Protein AF-A0A0K8TL60-F1 (afdb_monomer_lite)

Organism: Tabanus bromius (NCBI:txid304241)

Foldseek 3Di:
DQDQDDPDPPDDPLSVLLNVVVVVVVVVVVVLVLLLCLVVVCVLVDPPDPPVCVVVVVVVSNVVSVVCVVVVNDRDVVSSVVSVVVCVVCVDDDPDDDPPPDDDDPPSVVVSVVVSVVSVVVVVVVVPDDDDDDDDDDDDDDDDDD

Secondary structure (DSSP, 8-state):
-PPPPP--TT--HHHHHHHHHHHHHHHHHHHHHHHHHHHTHHHHH---S-GGGHHHHHHHHHHHHHHHHHTT-PPPHHHHHHHHHHHHHT-PPPPPP-------SPPHHHHHHHHHHHHHHHHHHS-SS-----------------

Sequence (146 aa):
LMKPYSYNITATPTEKKFNYALSKCRRVVENAFGHLKARFRRIGKGIDNRIENAPLIIKACCSLHNFLNNKNDKINSQWINQLRVDEDIHRRRQPEHIDVLFDAEPTAEEIRQAIAHYIGMSDNLDGAGEGDFSVYEGDDNGEEST

Radius of gyration: 21.0 Å; chains: 1; bounding box: 45×46×55 Å

Structure (mmCIF, N/CA/C/O backbone):
data_AF-A0A0K8TL60-F1
#
_entry.id   AF-A0A0K8TL60-F1
#
loop_
_atom_site.group_PDB
_atom_site.id
_atom_site.type_symbol
_atom_site.label_atom_id
_atom_site.label_alt_id
_atom_site.label_comp_id
_atom_site.label_asym_id
_atom_site.label_entity_id
_atom_site.label_seq_id
_atom_site.pdbx_PDB_ins_code
_atom_site.Cartn_x
_atom_site.Cartn_y
_atom_site.Cartn_z
_atom_site.occupancy
_atom_site.B_iso_or_equiv
_atom_site.auth_seq_id
_atom_site.auth_comp_id
_atom_site.auth_asym_id
_atom_site.auth_atom_id
_atom_site.pdbx_PDB_model_num
ATOM 1 N N . LEU A 1 1 ? -10.619 6.309 -2.168 1.00 69.94 1 LEU A N 1
ATOM 2 C CA . LEU A 1 1 ? -10.184 5.421 -1.058 1.00 69.94 1 LEU A CA 1
ATOM 3 C C . LEU A 1 1 ? -11.212 5.535 0.069 1.00 69.94 1 LEU A C 1
ATOM 5 O O . LEU A 1 1 ? -11.646 6.654 0.315 1.00 69.94 1 LEU A O 1
ATOM 9 N N . MET A 1 2 ? -11.602 4.440 0.736 1.00 85.81 2 MET A N 1
ATOM 10 C CA . MET A 1 2 ? -12.545 4.490 1.870 1.00 85.81 2 MET A CA 1
ATOM 11 C C . MET A 1 2 ? -12.028 5.449 2.952 1.00 85.81 2 MET A C 1
ATOM 13 O O . MET A 1 2 ? -10.875 5.308 3.375 1.00 85.81 2 MET A O 1
ATOM 17 N N . LYS A 1 3 ? -12.841 6.424 3.374 1.00 85.44 3 LYS A N 1
ATOM 18 C CA . LYS A 1 3 ? -12.459 7.405 4.403 1.00 85.44 3 LYS A CA 1
ATOM 19 C C . LYS A 1 3 ? -12.655 6.798 5.801 1.00 85.44 3 LYS A C 1
ATOM 21 O O . LYS A 1 3 ? -13.654 6.117 6.005 1.00 85.44 3 LYS A O 1
ATOM 26 N N . PRO A 1 4 ? -11.716 6.981 6.746 1.00 88.12 4 PRO A N 1
ATOM 27 C CA . PRO A 1 4 ? -11.955 6.613 8.139 1.00 88.12 4 PRO A CA 1
ATOM 28 C C . PRO A 1 4 ? -13.014 7.540 8.756 1.00 88.12 4 PRO A C 1
ATOM 30 O O . PRO A 1 4 ? -13.229 8.649 8.266 1.00 88.12 4 PRO A O 1
ATOM 33 N N . TYR A 1 5 ? -13.632 7.109 9.854 1.00 88.56 5 TYR A N 1
ATOM 34 C CA . TYR A 1 5 ? -14.370 8.019 10.732 1.00 88.56 5 TYR A CA 1
ATOM 35 C C . TYR A 1 5 ? -13.409 9.015 11.391 1.00 88.56 5 TYR A C 1
ATOM 37 O O . TYR A 1 5 ? -12.229 8.702 11.582 1.00 88.56 5 TYR A O 1
ATOM 45 N N . SER A 1 6 ? -13.905 10.203 11.749 1.00 86.62 6 SER A N 1
ATOM 46 C CA . SER A 1 6 ? -13.094 11.226 12.422 1.00 86.62 6 SER A CA 1
ATOM 47 C C . SER A 1 6 ? -12.517 10.693 13.735 1.00 86.62 6 SER A C 1
ATOM 49 O O . SER A 1 6 ? -13.219 10.051 14.518 1.00 86.62 6 SER A O 1
ATOM 51 N N . TYR A 1 7 ? -11.235 10.963 13.984 1.00 80.31 7 TYR A N 1
ATOM 52 C CA . TYR A 1 7 ? -10.573 10.590 15.232 1.00 80.31 7 TYR A CA 1
ATOM 53 C C . TYR A 1 7 ? -10.975 11.560 16.342 1.00 80.31 7 TYR A C 1
ATOM 55 O O . TYR A 1 7 ? -10.312 12.564 16.577 1.00 80.31 7 TYR A O 1
ATOM 63 N N . ASN A 1 8 ? -12.081 11.247 17.015 1.00 83.06 8 ASN A N 1
ATOM 64 C CA . ASN A 1 8 ? -12.631 12.062 18.091 1.00 83.06 8 ASN A CA 1
ATOM 65 C C . ASN A 1 8 ? -12.794 11.210 19.357 1.00 83.06 8 ASN A C 1
ATOM 67 O O . ASN A 1 8 ? -13.058 10.008 19.283 1.00 83.06 8 ASN A O 1
ATOM 71 N N . ILE A 1 9 ? -12.704 11.840 20.532 1.00 75.25 9 ILE A N 1
ATOM 72 C CA . ILE A 1 9 ? -12.911 11.169 21.831 1.00 75.25 9 ILE A CA 1
ATOM 73 C C . ILE A 1 9 ? -14.316 10.545 21.909 1.00 75.25 9 ILE A C 1
ATOM 75 O O . ILE A 1 9 ? -14.489 9.462 22.467 1.00 75.25 9 ILE A O 1
ATOM 79 N N . THR A 1 10 ? -15.294 11.190 21.271 1.00 81.44 10 THR A N 1
ATOM 80 C CA . THR A 1 10 ? -16.701 10.776 21.199 1.00 81.44 10 THR A CA 1
ATOM 81 C C . THR A 1 10 ? -16.994 9.690 20.159 1.00 81.44 10 THR A C 1
ATOM 83 O O . THR A 1 10 ? -18.154 9.317 20.005 1.00 81.44 10 THR A O 1
ATOM 86 N N . ALA A 1 11 ? -15.984 9.170 19.449 1.00 84.5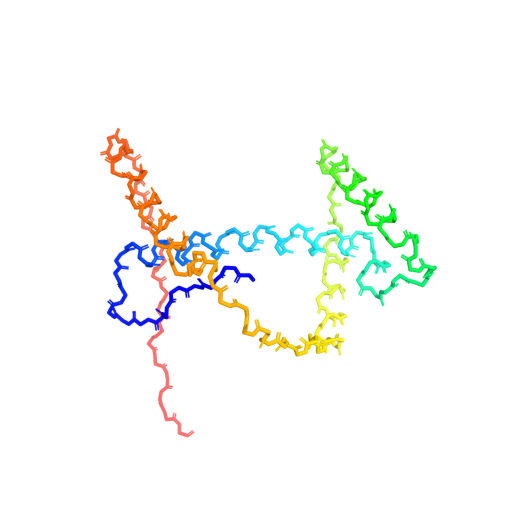0 11 ALA A N 1
ATOM 87 C CA . ALA A 1 11 ? -16.189 8.103 18.472 1.00 84.50 11 ALA A CA 1
ATOM 88 C C . ALA A 1 11 ? -16.740 6.838 19.148 1.00 84.50 11 ALA A C 1
ATOM 90 O O . ALA A 1 11 ? -16.229 6.378 20.179 1.00 84.50 11 ALA A O 1
ATOM 91 N N . THR A 1 12 ? -17.765 6.257 18.536 1.00 88.31 12 THR A N 1
ATOM 92 C CA . THR A 1 12 ? -18.409 5.038 19.019 1.00 88.31 12 THR A CA 1
ATOM 93 C C . THR A 1 12 ? -17.442 3.845 18.961 1.00 88.31 12 THR A C 1
ATOM 95 O O . THR A 1 12 ? -16.501 3.834 18.156 1.00 88.31 12 THR A O 1
ATOM 98 N N . PRO A 1 13 ? -17.653 2.794 19.778 1.00 88.44 13 PRO A N 1
ATOM 99 C CA . PRO A 1 13 ? -16.842 1.578 19.705 1.00 88.44 13 PRO A CA 1
ATOM 100 C C . PRO A 1 13 ? -16.802 0.973 18.295 1.00 88.44 13 PRO A C 1
ATOM 102 O O . PRO A 1 13 ? -15.743 0.551 17.834 1.00 88.44 13 PRO A O 1
ATOM 105 N N . THR A 1 14 ? -17.929 0.994 17.581 1.00 88.44 14 THR A N 1
ATOM 106 C CA . THR A 1 14 ? -18.051 0.492 16.206 1.00 88.44 14 THR A CA 1
ATOM 107 C C . THR A 1 14 ? -17.192 1.291 15.223 1.00 88.44 14 THR A C 1
ATOM 109 O O . THR A 1 14 ? -16.474 0.703 14.416 1.00 88.44 14 THR A O 1
ATOM 112 N N . GLU A 1 15 ? -17.179 2.622 15.322 1.00 89.88 15 GLU A N 1
ATOM 113 C CA . GLU A 1 15 ? -16.324 3.479 14.486 1.00 89.88 15 GLU A CA 1
ATOM 114 C C . GLU A 1 15 ? -14.834 3.265 14.778 1.00 89.88 15 GLU A C 1
ATOM 116 O O . GLU A 1 15 ? -14.025 3.177 13.851 1.00 89.88 15 GLU A O 1
ATOM 121 N N . LYS A 1 16 ? -14.461 3.121 16.059 1.00 89.69 16 LYS A N 1
ATOM 122 C CA . LYS A 1 16 ? -13.078 2.811 16.465 1.00 89.69 16 LYS A CA 1
ATOM 123 C C . LYS A 1 16 ? -12.623 1.464 15.900 1.00 89.69 16 LYS A C 1
ATOM 125 O O . LYS A 1 16 ? -11.538 1.382 15.320 1.00 89.69 16 LYS A O 1
ATOM 130 N N . LYS A 1 17 ? -13.464 0.428 16.001 1.00 90.38 17 LYS A N 1
ATOM 131 C CA . LYS A 1 17 ? -13.211 -0.898 15.413 1.00 90.38 17 LYS A CA 1
ATOM 132 C C . LYS A 1 17 ? -13.056 -0.824 13.897 1.00 90.38 17 LYS A C 1
ATOM 134 O O . LYS A 1 17 ? -12.088 -1.361 13.358 1.00 90.38 17 LYS A O 1
ATOM 139 N N . PHE A 1 18 ? -13.954 -0.115 13.214 1.00 92.19 18 PHE A N 1
ATOM 140 C CA . PHE A 1 18 ? -13.857 0.098 11.773 1.00 92.19 18 PHE A CA 1
ATOM 141 C C . PHE A 1 18 ? -12.536 0.777 11.391 1.00 92.19 18 PHE A C 1
ATOM 143 O O . PHE A 1 18 ? -11.826 0.288 10.513 1.00 92.19 18 PHE A O 1
ATOM 150 N N . ASN A 1 19 ? -12.161 1.867 12.069 1.00 92.06 19 ASN A N 1
ATOM 151 C CA . ASN A 1 19 ? -10.909 2.577 11.802 1.00 92.06 19 ASN A CA 1
ATOM 152 C C . ASN A 1 19 ? -9.685 1.678 12.023 1.00 92.06 19 ASN A C 1
ATOM 154 O O . ASN A 1 19 ? -8.749 1.694 11.216 1.00 92.06 19 ASN A O 1
ATOM 158 N N . TYR A 1 20 ? -9.698 0.856 13.076 1.00 91.81 20 TYR A N 1
ATOM 159 C CA . TYR A 1 20 ? -8.645 -0.124 13.332 1.00 91.81 20 TYR A CA 1
ATOM 160 C C . TYR A 1 20 ? -8.557 -1.179 12.221 1.00 91.81 20 TYR A C 1
ATOM 162 O O . TYR A 1 20 ? -7.470 -1.412 11.682 1.00 91.81 20 TYR A O 1
ATOM 170 N N . ALA A 1 21 ? -9.686 -1.775 11.830 1.00 90.81 21 ALA A N 1
ATOM 171 C CA . ALA A 1 21 ? -9.755 -2.755 10.749 1.00 90.81 21 ALA A CA 1
ATOM 172 C C . ALA A 1 21 ? -9.275 -2.154 9.420 1.00 90.81 21 ALA A C 1
ATOM 174 O O . ALA A 1 21 ? -8.407 -2.724 8.760 1.00 90.81 21 ALA A O 1
ATOM 175 N N . LEU A 1 22 ? -9.744 -0.952 9.078 1.00 91.62 22 LEU A N 1
ATOM 176 C CA . LEU A 1 22 ? -9.319 -0.216 7.891 1.00 91.62 22 LEU A CA 1
ATOM 177 C C . LEU A 1 22 ? -7.803 0.024 7.894 1.00 91.62 22 LEU A C 1
ATOM 179 O O . LEU A 1 22 ? -7.136 -0.199 6.884 1.00 91.62 22 LEU A O 1
ATOM 183 N N . SER A 1 23 ? -7.241 0.425 9.035 1.00 91.44 23 SER A N 1
ATOM 184 C CA . SER A 1 23 ? -5.799 0.647 9.196 1.00 91.44 23 SER A CA 1
ATOM 185 C C . SER A 1 23 ? -5.005 -0.658 9.095 1.00 91.44 23 SER A C 1
ATOM 187 O O . SER A 1 23 ? -3.934 -0.697 8.493 1.00 91.44 23 SER A O 1
ATOM 189 N N . LYS A 1 24 ? -5.524 -1.762 9.642 1.00 91.19 24 LYS A N 1
ATOM 190 C CA . LYS A 1 24 ? -4.939 -3.103 9.502 1.00 91.19 24 LYS A CA 1
ATOM 191 C C . LYS A 1 24 ? -4.921 -3.549 8.037 1.00 91.19 24 LYS A C 1
ATOM 193 O O . LYS A 1 24 ? -3.871 -3.966 7.556 1.00 91.19 24 LYS A O 1
ATOM 198 N N . CYS A 1 25 ? -6.028 -3.393 7.312 1.00 90.94 25 CYS A N 1
ATOM 199 C CA . CYS A 1 25 ? -6.103 -3.702 5.884 1.00 90.94 25 CYS A CA 1
ATOM 200 C C . CYS A 1 25 ? -5.131 -2.846 5.062 1.00 90.94 25 CYS A C 1
ATOM 202 O O . CYS A 1 25 ? -4.395 -3.386 4.238 1.00 90.94 25 CYS A O 1
ATOM 204 N N . ARG A 1 26 ? -5.074 -1.531 5.317 1.00 91.88 26 ARG A N 1
ATOM 205 C CA . ARG A 1 26 ? -4.125 -0.630 4.643 1.00 91.88 26 ARG A CA 1
ATOM 206 C C . ARG A 1 26 ? -2.680 -1.060 4.860 1.00 91.88 26 ARG A C 1
ATOM 208 O O . ARG A 1 26 ? -1.972 -1.212 3.875 1.00 91.88 26 ARG A O 1
ATOM 215 N N . ARG A 1 27 ? -2.280 -1.374 6.099 1.00 91.50 27 ARG A N 1
ATOM 216 C CA . ARG A 1 27 ? -0.926 -1.871 6.405 1.00 91.50 27 ARG A CA 1
ATOM 217 C C . ARG A 1 27 ? -0.558 -3.116 5.597 1.00 91.50 27 ARG A C 1
ATOM 219 O O . ARG A 1 27 ? 0.554 -3.207 5.090 1.00 91.50 27 ARG A O 1
ATOM 226 N N . VAL A 1 28 ? -1.479 -4.071 5.446 1.00 90.69 28 VAL A N 1
ATOM 227 C CA . VAL A 1 28 ? -1.238 -5.281 4.636 1.00 90.69 28 VAL A CA 1
ATOM 228 C C . VAL A 1 28 ? -0.991 -4.919 3.171 1.00 90.69 28 VAL A C 1
ATOM 230 O O . VAL A 1 28 ? -0.033 -5.402 2.567 1.00 90.69 28 VAL A O 1
ATOM 233 N N . VAL A 1 29 ? -1.826 -4.042 2.611 1.00 89.31 29 VAL A N 1
ATOM 234 C CA . VAL A 1 29 ? -1.714 -3.589 1.219 1.00 89.31 29 VAL A CA 1
ATOM 235 C C . VAL A 1 29 ? -0.426 -2.786 0.996 1.00 89.31 29 VAL A C 1
ATOM 237 O O . VAL A 1 29 ? 0.308 -3.046 0.043 1.00 89.31 29 VAL A O 1
ATOM 240 N N . GLU A 1 30 ? -0.113 -1.852 1.891 1.00 88.62 30 GLU A N 1
ATOM 241 C CA . GLU A 1 30 ? 1.108 -1.043 1.866 1.00 88.62 30 GLU A CA 1
ATOM 242 C C . GLU A 1 30 ? 2.361 -1.917 1.941 1.00 88.62 30 GLU A C 1
ATOM 244 O O . GLU A 1 30 ? 3.269 -1.748 1.128 1.00 88.62 30 GLU A O 1
ATOM 249 N N . ASN A 1 31 ? 2.383 -2.907 2.839 1.00 89.00 31 ASN A N 1
ATOM 250 C CA . ASN A 1 31 ? 3.488 -3.856 2.946 1.00 89.00 31 ASN A CA 1
ATOM 251 C C . ASN A 1 31 ? 3.654 -4.680 1.665 1.00 89.00 31 ASN A C 1
ATOM 253 O O . ASN A 1 31 ? 4.774 -4.820 1.175 1.00 89.00 31 ASN A O 1
ATOM 257 N N . ALA A 1 32 ? 2.561 -5.184 1.082 1.00 89.00 32 ALA A N 1
ATOM 258 C CA . ALA A 1 32 ? 2.613 -5.941 -0.169 1.00 89.00 32 ALA A CA 1
ATOM 259 C C . ALA A 1 32 ? 3.203 -5.105 -1.318 1.00 89.00 32 ALA A C 1
ATOM 261 O O . ALA A 1 32 ? 4.103 -5.560 -2.030 1.00 89.00 32 ALA A O 1
ATOM 262 N N . PHE A 1 33 ? 2.767 -3.851 -1.471 1.00 87.94 33 PHE A N 1
ATOM 263 C CA . PHE A 1 33 ? 3.320 -2.956 -2.488 1.00 87.94 33 PHE A CA 1
ATOM 264 C C . PHE A 1 33 ? 4.750 -2.500 -2.179 1.00 87.94 33 PHE A C 1
ATOM 266 O O . PHE A 1 33 ? 5.553 -2.372 -3.104 1.00 87.94 33 PHE A O 1
ATOM 273 N N . GLY A 1 34 ? 5.101 -2.278 -0.911 1.00 88.81 34 GLY A N 1
ATOM 274 C CA . GLY A 1 34 ? 6.469 -1.971 -0.487 1.00 88.81 34 GLY A CA 1
ATOM 275 C C . GLY A 1 34 ? 7.430 -3.103 -0.844 1.00 88.81 34 GLY A C 1
ATOM 276 O O . GLY A 1 34 ? 8.460 -2.886 -1.478 1.00 88.81 34 GLY A O 1
ATOM 277 N N . HIS A 1 35 ? 7.033 -4.336 -0.545 1.00 90.94 35 HIS A N 1
ATOM 278 C CA . HIS A 1 35 ? 7.745 -5.549 -0.927 1.00 90.94 35 HIS A CA 1
ATOM 279 C C . HIS A 1 35 ? 7.889 -5.692 -2.450 1.00 90.94 35 HIS A C 1
ATOM 281 O O . HIS A 1 35 ? 8.988 -5.939 -2.953 1.00 90.94 35 HIS A O 1
ATOM 287 N N . LEU A 1 36 ? 6.806 -5.487 -3.204 1.00 90.62 36 LEU A N 1
ATOM 288 C CA . LEU A 1 36 ? 6.835 -5.527 -4.666 1.00 90.62 36 LEU A CA 1
ATOM 289 C C . LEU A 1 36 ? 7.816 -4.494 -5.247 1.00 90.62 36 LEU A C 1
ATOM 291 O O . LEU A 1 36 ? 8.642 -4.848 -6.088 1.00 90.62 36 LEU A O 1
ATOM 295 N N . LYS A 1 37 ? 7.762 -3.239 -4.779 1.00 88.75 37 LYS A N 1
ATOM 296 C CA . LYS A 1 37 ? 8.655 -2.149 -5.211 1.00 88.75 37 LYS A CA 1
ATOM 297 C C . LYS A 1 37 ? 10.115 -2.417 -4.847 1.00 88.75 37 LYS A C 1
ATOM 299 O O . LYS A 1 37 ? 10.991 -2.165 -5.669 1.00 88.75 37 LYS A O 1
ATOM 304 N N . ALA A 1 38 ? 10.380 -2.949 -3.654 1.00 90.06 38 ALA A N 1
ATOM 305 C CA . ALA A 1 38 ? 11.733 -3.285 -3.214 1.00 90.06 38 ALA A CA 1
ATOM 306 C C . ALA A 1 38 ? 12.340 -4.402 -4.077 1.00 90.06 38 ALA A C 1
ATOM 308 O O . ALA A 1 38 ? 13.484 -4.294 -4.518 1.00 90.06 38 ALA A O 1
ATOM 309 N N . ARG A 1 39 ? 11.554 -5.447 -4.372 1.00 90.38 39 ARG A N 1
ATOM 310 C CA . ARG A 1 39 ? 11.973 -6.579 -5.215 1.00 90.38 39 ARG A CA 1
ATOM 311 C C . ARG A 1 39 ? 12.141 -6.165 -6.681 1.00 90.38 39 ARG A C 1
ATOM 313 O O . ARG A 1 39 ? 13.139 -6.506 -7.307 1.00 90.38 39 ARG A O 1
ATOM 320 N N . PHE A 1 40 ? 11.206 -5.388 -7.226 1.00 89.94 40 PHE A N 1
ATOM 321 C CA . PHE A 1 40 ? 11.232 -4.905 -8.609 1.00 89.94 40 PHE A CA 1
ATOM 322 C C . PHE A 1 40 ? 11.444 -3.392 -8.649 1.00 89.94 40 PHE A C 1
ATOM 324 O O . PHE A 1 40 ? 10.552 -2.634 -9.029 1.00 89.94 40 PHE A O 1
ATOM 331 N N . ARG A 1 41 ? 12.658 -2.952 -8.293 1.00 79.88 41 ARG A N 1
ATOM 332 C CA . ARG A 1 41 ? 13.053 -1.534 -8.127 1.00 79.88 41 ARG A CA 1
ATOM 333 C C . ARG A 1 41 ? 12.603 -0.600 -9.260 1.00 79.88 41 ARG A C 1
ATOM 335 O O . ARG A 1 41 ? 12.338 0.577 -9.021 1.00 79.88 41 ARG A O 1
ATOM 342 N N . ARG A 1 42 ? 12.485 -1.116 -10.488 1.00 78.25 42 ARG A N 1
ATOM 343 C CA . ARG A 1 42 ? 12.012 -0.367 -11.664 1.00 78.25 42 ARG A CA 1
ATOM 344 C C . ARG A 1 42 ? 10.560 0.120 -11.527 1.00 78.25 42 ARG A C 1
ATOM 346 O O . ARG A 1 42 ? 10.246 1.188 -12.030 1.00 78.25 42 ARG A O 1
ATOM 353 N N . ILE A 1 43 ? 9.702 -0.586 -10.789 1.00 80.25 43 ILE A N 1
ATOM 354 C CA . ILE A 1 43 ? 8.329 -0.133 -10.507 1.00 80.25 43 ILE A CA 1
ATOM 355 C C . ILE A 1 43 ? 8.342 1.130 -9.634 1.00 80.25 43 ILE A C 1
ATOM 357 O O . ILE A 1 43 ? 7.610 2.073 -9.914 1.00 80.25 43 ILE A O 1
ATOM 361 N N . GLY A 1 44 ? 9.194 1.172 -8.601 1.00 72.25 44 GLY A N 1
ATOM 362 C CA . GLY A 1 44 ? 9.269 2.304 -7.669 1.00 72.25 44 GLY A CA 1
ATOM 363 C C . GLY A 1 44 ? 9.920 3.556 -8.266 1.00 72.25 44 GLY A C 1
ATOM 364 O O . GLY A 1 44 ? 9.472 4.669 -8.007 1.00 72.25 44 GLY A O 1
ATOM 365 N N . LYS A 1 45 ? 10.946 3.390 -9.112 1.00 72.00 45 LYS A N 1
ATOM 366 C CA . LYS A 1 45 ? 11.688 4.520 -9.706 1.00 72.00 45 LYS A CA 1
ATOM 367 C C . LYS A 1 45 ? 11.032 5.105 -10.958 1.00 72.00 45 LYS A C 1
ATOM 369 O O . LYS A 1 45 ? 11.308 6.247 -11.312 1.00 72.00 45 LYS A O 1
ATOM 374 N N . GLY A 1 46 ? 10.088 4.390 -11.560 1.00 69.75 46 GLY A N 1
ATOM 375 C CA . GLY A 1 46 ? 9.449 4.764 -12.819 1.00 69.75 46 GLY A CA 1
ATOM 376 C C . GLY A 1 46 ? 9.771 3.741 -13.901 1.00 69.75 46 GLY A C 1
ATOM 377 O O . GLY A 1 46 ? 10.912 3.299 -14.051 1.00 69.75 46 GLY A O 1
ATOM 378 N N . ILE A 1 47 ? 8.739 3.346 -14.640 1.00 77.06 47 ILE A N 1
ATOM 379 C CA . ILE A 1 47 ? 8.869 2.411 -15.750 1.00 77.06 47 ILE A CA 1
ATOM 380 C C . ILE A 1 47 ? 9.227 3.232 -16.986 1.00 77.06 47 ILE A C 1
ATOM 382 O O . ILE A 1 47 ? 8.356 3.858 -17.581 1.00 77.06 47 ILE A O 1
ATOM 386 N N . ASP A 1 48 ? 10.505 3.223 -17.361 1.00 77.56 48 ASP A N 1
ATOM 387 C CA . ASP A 1 48 ? 10.960 3.759 -18.645 1.00 77.56 48 ASP A CA 1
ATOM 388 C C . ASP A 1 48 ? 10.594 2.771 -19.765 1.00 77.56 48 ASP A C 1
ATOM 390 O O . ASP A 1 48 ? 11.363 1.883 -20.140 1.00 77.56 48 ASP A O 1
ATOM 394 N N . ASN A 1 49 ? 9.327 2.811 -20.174 1.00 80.38 49 ASN A N 1
ATOM 395 C CA . ASN A 1 49 ? 8.767 2.015 -21.259 1.00 80.38 49 ASN A CA 1
ATOM 396 C C . ASN A 1 49 ? 7.558 2.752 -21.852 1.00 80.38 49 ASN A C 1
ATOM 398 O O . ASN A 1 49 ? 7.001 3.662 -21.236 1.00 80.38 49 ASN A O 1
ATOM 402 N N . ARG A 1 50 ? 7.100 2.316 -23.028 1.00 83.56 50 ARG A N 1
ATOM 403 C CA . ARG A 1 50 ? 5.821 2.752 -23.593 1.00 83.56 50 ARG A CA 1
ATOM 404 C C . ARG A 1 50 ? 4.709 2.513 -22.572 1.00 83.56 50 ARG A C 1
ATOM 406 O O . ARG A 1 50 ? 4.630 1.434 -21.983 1.00 83.56 50 ARG A O 1
ATOM 413 N N . ILE A 1 51 ? 3.833 3.503 -22.404 1.00 85.06 51 ILE A N 1
ATOM 414 C CA . ILE A 1 51 ? 2.713 3.477 -21.445 1.00 85.06 51 ILE A CA 1
ATOM 415 C C . ILE A 1 51 ? 1.847 2.222 -21.644 1.00 85.06 51 ILE A C 1
ATOM 417 O O . ILE A 1 51 ? 1.412 1.602 -20.679 1.00 85.06 51 ILE A O 1
ATOM 421 N N . GLU A 1 52 ? 1.692 1.793 -22.896 1.00 90.75 52 GLU A N 1
ATOM 422 C CA . GLU 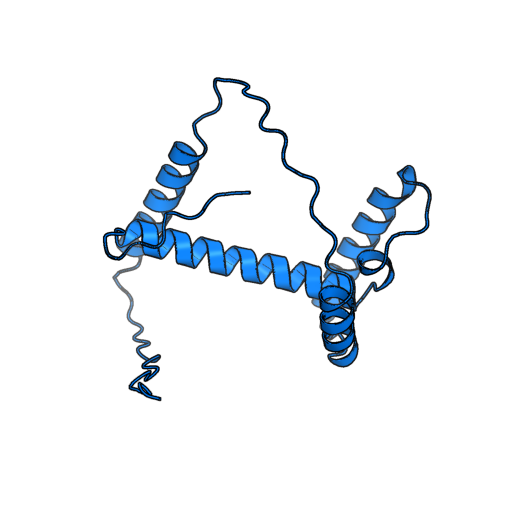A 1 52 ? 0.987 0.576 -23.316 1.00 90.75 52 GLU A CA 1
ATOM 423 C C . GLU A 1 52 ? 1.528 -0.705 -22.653 1.00 90.75 52 GLU A C 1
ATOM 425 O O . GLU A 1 52 ? 0.771 -1.628 -22.359 1.00 90.75 52 GLU A O 1
ATOM 430 N N . ASN A 1 53 ? 2.834 -0.754 -22.372 1.00 87.81 53 ASN A N 1
ATOM 431 C CA . ASN A 1 53 ? 3.503 -1.914 -21.784 1.00 87.81 53 ASN A CA 1
ATOM 432 C C . ASN A 1 53 ? 3.467 -1.906 -20.252 1.00 87.81 53 ASN A C 1
ATOM 434 O O . ASN A 1 53 ? 3.679 -2.950 -19.630 1.00 87.81 53 ASN A O 1
ATOM 438 N N . ALA A 1 54 ? 3.198 -0.758 -19.623 1.00 87.50 54 ALA A N 1
ATOM 439 C CA . ALA A 1 54 ? 3.205 -0.640 -18.169 1.00 87.50 54 ALA A CA 1
ATOM 440 C C . ALA A 1 54 ? 2.227 -1.624 -17.489 1.00 87.50 54 ALA A C 1
ATOM 442 O O . ALA A 1 54 ? 2.665 -2.333 -16.581 1.00 87.50 54 ALA A O 1
ATOM 443 N N . PRO A 1 55 ? 0.963 -1.794 -17.939 1.00 90.00 55 PRO A N 1
ATOM 444 C CA . PRO A 1 55 ? 0.052 -2.770 -17.340 1.00 90.00 55 PRO A CA 1
ATOM 445 C C . PRO A 1 55 ? 0.569 -4.210 -17.419 1.00 90.00 55 PRO A C 1
ATOM 447 O O . PRO A 1 55 ? 0.400 -4.976 -16.469 1.00 90.00 55 PRO A O 1
ATOM 450 N N . LEU A 1 56 ? 1.211 -4.587 -18.531 1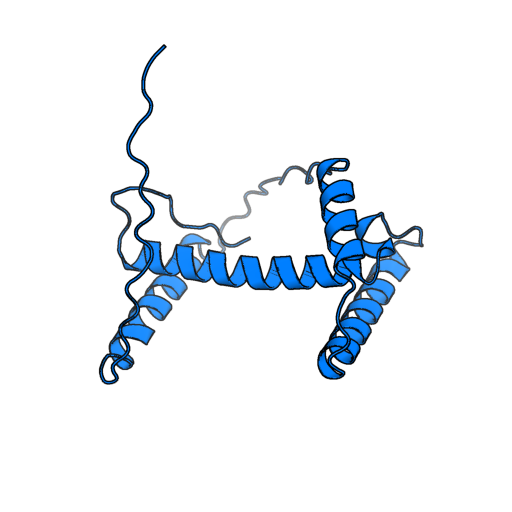.00 91.88 56 LEU A N 1
ATOM 451 C CA . LEU A 1 56 ? 1.771 -5.927 -18.714 1.00 91.88 56 LEU A CA 1
ATOM 452 C C . LEU A 1 56 ? 2.939 -6.172 -17.754 1.00 91.88 56 LEU A C 1
ATOM 454 O O . LEU A 1 56 ? 2.984 -7.210 -17.095 1.00 91.88 56 LEU A O 1
ATOM 458 N N . ILE A 1 57 ? 3.839 -5.194 -17.628 1.00 90.75 57 ILE A N 1
ATOM 459 C CA . ILE A 1 57 ? 4.976 -5.247 -16.701 1.00 90.75 57 ILE A CA 1
ATOM 460 C C . ILE A 1 57 ? 4.480 -5.389 -15.261 1.00 90.75 57 ILE A C 1
ATOM 462 O O . ILE A 1 57 ? 4.940 -6.271 -14.539 1.00 90.75 57 ILE A O 1
ATOM 466 N N . ILE A 1 58 ? 3.501 -4.575 -14.853 1.00 90.75 58 ILE A N 1
ATOM 467 C CA . ILE A 1 58 ? 2.930 -4.639 -13.503 1.00 90.75 58 ILE A CA 1
ATOM 468 C C . ILE A 1 58 ? 2.302 -6.013 -13.237 1.00 90.75 58 ILE A C 1
ATOM 470 O O . ILE A 1 58 ? 2.600 -6.627 -12.213 1.00 90.75 58 ILE A O 1
ATOM 474 N N . LYS A 1 59 ? 1.495 -6.545 -14.167 1.00 92.50 59 LYS A N 1
ATOM 475 C CA . LYS A 1 59 ? 0.890 -7.885 -14.036 1.00 92.50 59 LYS A CA 1
ATOM 476 C C . LYS A 1 59 ? 1.941 -8.991 -13.915 1.00 92.50 59 LYS A C 1
ATOM 478 O O . LYS A 1 59 ? 1.798 -9.876 -13.066 1.00 92.50 59 LYS A O 1
ATOM 483 N N . ALA A 1 60 ? 2.996 -8.935 -14.728 1.00 93.00 60 ALA A N 1
ATOM 484 C CA . ALA A 1 60 ? 4.095 -9.894 -14.675 1.00 93.00 60 ALA A CA 1
ATOM 485 C C . ALA A 1 60 ? 4.818 -9.840 -13.320 1.00 93.00 60 ALA A C 1
ATOM 487 O O . ALA A 1 60 ? 5.034 -10.878 -12.693 1.00 93.00 60 ALA A O 1
ATOM 488 N N . CYS A 1 61 ? 5.114 -8.639 -12.818 1.00 92.44 61 CYS A N 1
ATOM 489 C CA . CYS A 1 61 ? 5.736 -8.455 -11.510 1.00 92.44 61 CYS A CA 1
ATOM 490 C C . CYS A 1 61 ? 4.854 -8.959 -10.362 1.00 92.44 61 CYS A C 1
ATOM 492 O O . CYS A 1 61 ? 5.369 -9.645 -9.484 1.00 92.44 61 CYS A O 1
ATOM 494 N N . CYS A 1 62 ? 3.543 -8.690 -10.370 1.00 92.44 62 CYS A N 1
ATOM 495 C CA . CYS A 1 62 ? 2.619 -9.228 -9.363 1.00 92.44 62 CYS A CA 1
ATOM 496 C C . CYS A 1 62 ? 2.586 -10.763 -9.383 1.00 92.44 62 CYS A C 1
ATOM 498 O O . CYS A 1 62 ? 2.671 -11.403 -8.337 1.00 92.44 62 CYS A O 1
ATOM 500 N N . SER A 1 63 ? 2.520 -11.359 -10.575 1.00 95.06 63 SER A N 1
ATOM 501 C CA . SER A 1 63 ? 2.492 -12.818 -10.735 1.00 95.06 63 SER A CA 1
ATOM 502 C C . SER A 1 63 ? 3.783 -13.461 -10.222 1.00 95.06 63 SER A C 1
ATOM 504 O O . SER A 1 63 ? 3.744 -14.408 -9.436 1.00 95.06 63 SER A O 1
ATOM 506 N N . LEU A 1 64 ? 4.936 -12.900 -10.601 1.00 93.88 64 LEU A N 1
ATOM 507 C CA . LEU A 1 64 ? 6.242 -13.375 -10.150 1.00 93.88 64 LEU A CA 1
ATOM 508 C C . LEU A 1 64 ? 6.443 -13.156 -8.645 1.00 93.88 64 LEU A C 1
ATOM 510 O O . LEU A 1 64 ? 6.987 -14.022 -7.967 1.00 93.88 64 LEU A O 1
ATOM 514 N N . HIS A 1 65 ? 5.976 -12.030 -8.101 1.00 92.31 65 HIS A N 1
ATOM 515 C CA . HIS A 1 65 ? 6.011 -11.759 -6.666 1.00 92.31 65 HIS A CA 1
ATOM 516 C C . HIS A 1 65 ? 5.270 -12.832 -5.869 1.00 92.31 65 HIS A C 1
ATOM 518 O O . HIS A 1 65 ? 5.830 -13.382 -4.923 1.00 92.31 65 HIS A O 1
ATOM 524 N N . ASN A 1 66 ? 4.043 -13.152 -6.285 1.00 91.50 66 ASN A N 1
ATOM 525 C CA . ASN A 1 66 ? 3.214 -14.161 -5.634 1.00 91.50 66 ASN A CA 1
ATOM 526 C C . ASN A 1 66 ? 3.858 -15.548 -5.722 1.00 91.50 66 ASN A C 1
ATOM 528 O O . ASN A 1 66 ? 3.917 -16.263 -4.724 1.00 91.50 66 ASN A O 1
ATOM 532 N N . PHE A 1 67 ? 4.404 -15.906 -6.888 1.00 94.56 67 PHE A N 1
ATOM 533 C CA . PHE A 1 67 ? 5.144 -17.155 -7.056 1.00 94.56 67 PHE A CA 1
ATOM 534 C C . PHE A 1 67 ? 6.340 -17.249 -6.097 1.00 94.56 67 PHE A C 1
ATOM 536 O O . PHE A 1 67 ? 6.496 -18.253 -5.406 1.00 94.56 67 PHE A O 1
ATOM 543 N N . LEU A 1 68 ? 7.159 -16.198 -6.015 1.00 92.62 68 LEU A N 1
ATOM 544 C CA . LEU A 1 68 ? 8.326 -16.153 -5.132 1.00 92.62 68 LEU A CA 1
ATOM 545 C C . LEU A 1 68 ? 7.929 -16.220 -3.650 1.00 92.62 68 LEU A C 1
ATOM 547 O O . LEU A 1 68 ? 8.552 -16.955 -2.886 1.00 92.62 68 LEU A O 1
ATOM 551 N N . ASN A 1 69 ? 6.851 -15.541 -3.248 1.00 90.19 69 ASN A N 1
ATOM 552 C CA . ASN A 1 69 ? 6.331 -15.638 -1.882 1.00 90.19 69 ASN A CA 1
ATOM 553 C C . ASN A 1 69 ? 5.867 -17.063 -1.551 1.00 90.19 69 ASN A C 1
ATOM 555 O O . ASN A 1 69 ? 6.185 -17.570 -0.479 1.00 90.19 69 ASN A O 1
ATOM 559 N N . ASN A 1 70 ? 5.202 -17.748 -2.487 1.00 93.50 70 ASN A N 1
ATOM 560 C CA . ASN A 1 70 ? 4.814 -19.154 -2.319 1.00 93.50 70 ASN A CA 1
ATOM 561 C C . ASN A 1 70 ? 6.025 -20.094 -2.219 1.00 93.50 70 ASN A C 1
ATOM 563 O O . ASN A 1 70 ? 5.930 -21.170 -1.635 1.00 93.50 70 ASN A O 1
ATOM 567 N N . LYS A 1 71 ? 7.172 -19.700 -2.783 1.00 94.94 71 LYS A N 1
ATOM 568 C CA . LYS A 1 71 ? 8.454 -20.406 -2.645 1.00 94.94 71 LYS A CA 1
ATOM 569 C C . LYS A 1 71 ? 9.252 -19.982 -1.408 1.00 94.94 71 LYS A C 1
ATOM 571 O O . LYS A 1 71 ? 10.385 -20.426 -1.253 1.00 94.94 71 LYS A O 1
ATOM 576 N N . ASN A 1 72 ? 8.663 -19.170 -0.527 1.00 91.62 72 ASN A N 1
ATOM 577 C CA . ASN A 1 72 ? 9.300 -18.625 0.671 1.00 91.62 72 ASN A CA 1
ATOM 578 C C . ASN A 1 72 ? 10.598 -17.847 0.367 1.00 91.62 72 ASN A C 1
ATOM 580 O O . ASN A 1 72 ? 11.496 -17.763 1.207 1.00 91.62 72 ASN A O 1
ATOM 584 N N . ASP A 1 73 ? 10.699 -17.278 -0.841 1.00 92.19 73 ASP A N 1
ATOM 585 C CA . ASP A 1 73 ? 11.788 -16.384 -1.219 1.00 92.19 73 ASP A CA 1
ATOM 586 C C . ASP A 1 73 ? 11.647 -15.080 -0.432 1.00 92.19 73 ASP A C 1
ATOM 588 O O . ASP A 1 73 ? 10.660 -14.345 -0.568 1.00 92.19 73 ASP A O 1
ATOM 592 N N . LYS A 1 74 ? 12.630 -14.808 0.425 1.00 88.38 74 LYS A N 1
ATOM 593 C CA . LYS A 1 74 ? 12.636 -13.622 1.278 1.00 88.38 74 LYS A CA 1
ATOM 594 C C . LYS A 1 74 ? 13.210 -12.436 0.524 1.00 88.38 74 LYS A C 1
ATOM 596 O O . LYS A 1 74 ? 14.229 -12.528 -0.152 1.00 88.38 74 LYS A O 1
ATOM 601 N N . ILE A 1 75 ? 12.578 -11.285 0.704 1.00 87.50 75 ILE A N 1
ATOM 602 C CA . ILE A 1 75 ? 13.077 -10.028 0.155 1.00 87.50 75 ILE A CA 1
ATOM 603 C C . ILE A 1 75 ? 14.254 -9.565 1.002 1.00 87.50 75 ILE A C 1
ATOM 605 O O . ILE A 1 75 ? 14.189 -9.580 2.230 1.00 87.50 75 ILE A O 1
ATOM 609 N N . ASN A 1 76 ? 15.326 -9.136 0.342 1.00 89.38 76 ASN A N 1
ATOM 610 C CA . ASN A 1 76 ? 16.489 -8.606 1.032 1.00 89.38 76 ASN A CA 1
ATOM 611 C C . ASN A 1 76 ? 16.112 -7.317 1.787 1.00 89.38 76 ASN A C 1
ATOM 613 O O . ASN A 1 76 ? 15.696 -6.326 1.182 1.00 89.38 76 ASN A O 1
ATOM 617 N N . SER A 1 77 ? 16.305 -7.316 3.108 1.00 88.44 77 SER A N 1
ATOM 618 C CA . SER A 1 77 ? 16.019 -6.178 3.990 1.00 88.44 77 SER A CA 1
ATOM 619 C C . SER A 1 77 ? 16.759 -4.899 3.581 1.00 88.44 77 SER A C 1
ATOM 621 O O . SER A 1 77 ? 16.241 -3.800 3.765 1.00 88.44 77 SER A O 1
ATOM 623 N N . GLN A 1 78 ? 17.938 -5.015 2.959 1.00 89.06 78 GLN A N 1
ATOM 624 C CA . GLN A 1 78 ? 18.676 -3.872 2.418 1.00 89.06 78 GLN A CA 1
ATOM 625 C C . GLN A 1 78 ? 17.904 -3.182 1.288 1.00 89.06 78 GLN A C 1
ATOM 627 O O . GLN A 1 78 ? 17.929 -1.957 1.201 1.00 89.06 78 GLN A O 1
ATOM 632 N N . TRP A 1 79 ? 17.182 -3.931 0.447 1.00 89.38 79 TRP A N 1
ATOM 633 C CA . TRP A 1 79 ? 16.368 -3.353 -0.627 1.00 89.38 79 TRP A CA 1
ATOM 634 C C . TRP A 1 79 ? 15.151 -2.612 -0.080 1.00 89.38 79 TRP A C 1
ATOM 636 O O . TRP A 1 79 ? 14.789 -1.565 -0.611 1.00 89.38 79 TRP A O 1
ATOM 646 N N . ILE A 1 80 ? 14.553 -3.116 1.002 1.00 88.44 80 ILE A N 1
ATOM 647 C CA . ILE A 1 80 ? 13.454 -2.435 1.699 1.00 88.44 80 ILE A CA 1
ATOM 648 C C . ILE A 1 80 ? 13.957 -1.120 2.302 1.00 88.44 80 ILE A C 1
ATOM 650 O O . ILE A 1 80 ? 13.342 -0.078 2.100 1.00 88.44 80 ILE A O 1
ATOM 654 N N . ASN A 1 81 ? 15.105 -1.141 2.983 1.00 88.44 81 ASN A N 1
ATOM 655 C CA . ASN A 1 81 ? 15.692 0.067 3.564 1.00 88.44 81 ASN A CA 1
ATOM 656 C C . ASN A 1 81 ? 16.050 1.106 2.493 1.00 88.44 81 ASN A C 1
ATOM 658 O O . ASN A 1 81 ? 15.739 2.281 2.656 1.00 88.44 81 ASN A O 1
ATOM 662 N N . GLN A 1 82 ? 16.638 0.674 1.373 1.00 86.25 82 GLN A N 1
ATOM 663 C CA . GLN A 1 82 ? 16.918 1.557 0.238 1.00 86.25 82 GLN A CA 1
ATOM 664 C C . GLN A 1 82 ? 15.644 2.175 -0.340 1.00 86.25 82 GLN A C 1
ATOM 666 O O . GLN A 1 82 ? 15.644 3.358 -0.655 1.00 86.25 82 GLN A O 1
ATOM 671 N N . LEU A 1 83 ? 14.562 1.399 -0.462 1.00 86.12 83 LEU A N 1
ATOM 672 C CA . LEU A 1 83 ? 13.284 1.919 -0.941 1.00 86.12 83 LEU A CA 1
ATOM 673 C C . LEU A 1 83 ? 12.741 3.013 -0.016 1.00 86.12 83 LEU A C 1
ATOM 675 O O . LEU A 1 83 ? 12.288 4.034 -0.516 1.00 86.12 83 LEU A O 1
ATOM 679 N N . ARG A 1 84 ? 12.814 2.824 1.309 1.00 83.94 84 ARG A N 1
ATOM 680 C CA . ARG A 1 84 ? 12.360 3.833 2.283 1.00 83.94 84 ARG A CA 1
ATOM 681 C C . ARG A 1 84 ? 13.112 5.152 2.102 1.00 83.94 84 ARG A C 1
ATOM 683 O O . ARG A 1 84 ? 12.482 6.192 1.966 1.00 83.94 84 ARG A O 1
ATOM 690 N N . VAL A 1 85 ? 14.440 5.083 1.988 1.00 83.88 85 VAL A N 1
ATOM 691 C CA . VAL A 1 85 ? 15.287 6.260 1.725 1.00 83.88 85 VAL A CA 1
ATOM 692 C C . VAL A 1 85 ? 14.937 6.913 0.383 1.00 83.88 85 VAL A C 1
ATOM 694 O O . VAL A 1 85 ? 14.765 8.128 0.314 1.00 83.88 85 VAL A O 1
ATOM 697 N N . ASP A 1 86 ? 14.796 6.119 -0.683 1.00 81.12 86 ASP A N 1
ATOM 698 C CA . ASP A 1 86 ? 14.445 6.624 -2.014 1.00 81.12 86 ASP A CA 1
ATOM 699 C C . ASP A 1 86 ? 13.062 7.314 -2.010 1.00 81.12 86 ASP A C 1
ATOM 701 O O . ASP A 1 86 ? 12.907 8.360 -2.639 1.00 81.12 86 ASP A O 1
ATOM 705 N N . GLU A 1 87 ? 12.064 6.771 -1.307 1.00 78.81 87 GLU A N 1
ATOM 706 C CA . GLU A 1 87 ? 10.708 7.336 -1.212 1.00 78.81 87 GLU A CA 1
ATOM 707 C C . GLU A 1 87 ? 10.643 8.615 -0.375 1.00 78.81 87 GLU A C 1
ATOM 709 O O . GLU A 1 87 ? 9.918 9.542 -0.746 1.00 78.81 87 GLU A O 1
ATOM 714 N N . ASP A 1 88 ? 11.424 8.697 0.704 1.00 77.06 88 ASP A N 1
ATOM 715 C CA . ASP A 1 88 ? 11.536 9.912 1.511 1.00 77.06 88 ASP A CA 1
ATOM 716 C C . ASP A 1 88 ? 12.154 11.065 0.707 1.00 77.06 88 ASP A C 1
ATOM 718 O O . ASP A 1 88 ? 11.668 12.195 0.773 1.00 77.06 88 ASP A O 1
ATOM 722 N N . ILE A 1 89 ? 13.169 10.772 -0.114 1.00 73.88 89 ILE A N 1
ATOM 723 C CA . ILE A 1 89 ? 13.809 11.756 -1.001 1.00 73.88 89 ILE A CA 1
ATOM 724 C C . ILE A 1 89 ? 12.870 12.161 -2.147 1.00 73.88 89 ILE A C 1
ATOM 726 O O . ILE A 1 89 ? 12.787 13.334 -2.506 1.00 73.88 89 ILE A O 1
ATOM 730 N N . HIS A 1 90 ? 12.147 11.202 -2.731 1.00 69.31 90 HIS A N 1
ATOM 731 C CA . HIS A 1 90 ? 11.341 11.408 -3.935 1.00 69.31 90 HIS A CA 1
ATOM 732 C C . HIS A 1 90 ? 9.841 11.455 -3.644 1.00 69.31 90 HIS A C 1
ATOM 734 O O . HIS A 1 90 ? 9.072 10.881 -4.418 1.00 69.31 90 HIS A O 1
ATOM 740 N N . ARG A 1 91 ? 9.394 12.132 -2.573 1.00 66.56 91 ARG A N 1
ATOM 741 C CA . ARG A 1 91 ? 7.958 12.325 -2.289 1.00 66.56 91 ARG A CA 1
ATOM 742 C C . ARG A 1 91 ? 7.250 12.954 -3.493 1.00 66.56 91 ARG A C 1
ATOM 744 O O . ARG A 1 91 ? 7.192 14.173 -3.648 1.00 66.56 91 ARG A O 1
ATOM 751 N N . ARG A 1 92 ? 6.709 12.111 -4.374 1.00 64.31 92 ARG A N 1
ATOM 752 C CA . ARG A 1 92 ? 5.936 12.547 -5.535 1.00 64.31 92 ARG A CA 1
ATOM 753 C C . ARG A 1 92 ? 4.634 13.121 -5.002 1.00 64.31 92 ARG A C 1
ATOM 755 O O . ARG A 1 92 ? 3.906 12.429 -4.291 1.00 64.31 92 ARG A O 1
ATOM 762 N N . ARG A 1 93 ? 4.342 14.380 -5.337 1.00 59.25 93 ARG A N 1
ATOM 763 C CA . ARG A 1 93 ? 3.020 14.955 -5.075 1.00 59.25 93 ARG A CA 1
ATOM 764 C C . ARG A 1 93 ? 1.989 14.094 -5.797 1.00 59.25 93 ARG A C 1
ATOM 766 O O . ARG A 1 93 ? 2.147 13.813 -6.985 1.00 59.25 93 ARG A O 1
ATOM 773 N N . GLN A 1 94 ? 0.978 13.635 -5.066 1.00 63.44 94 GLN A N 1
ATOM 774 C CA . GLN A 1 94 ? -0.166 13.006 -5.711 1.00 63.44 94 GLN A CA 1
ATOM 775 C C . GLN A 1 94 ? -0.875 14.061 -6.576 1.00 63.44 94 GLN A C 1
ATOM 777 O O . GLN A 1 94 ? -0.874 15.234 -6.195 1.00 63.44 94 GLN A O 1
ATOM 782 N N . PRO A 1 95 ? -1.443 13.677 -7.732 1.00 65.06 95 PRO A N 1
ATOM 783 C CA . PRO A 1 95 ? -2.297 14.571 -8.505 1.00 65.06 95 PRO A CA 1
ATOM 784 C C . PRO A 1 95 ? -3.427 15.096 -7.616 1.00 65.06 95 PRO A C 1
ATOM 786 O O . PRO A 1 95 ? -4.003 14.323 -6.846 1.00 65.06 95 PRO A O 1
ATOM 789 N N . GLU A 1 96 ? -3.735 16.388 -7.710 1.00 63.00 96 GLU A N 1
ATOM 790 C CA . GLU A 1 96 ? -4.875 16.947 -6.984 1.00 63.00 96 GLU A CA 1
ATOM 791 C C . GLU A 1 96 ? -6.167 16.288 -7.476 1.00 63.00 96 GLU A C 1
ATOM 793 O O . GLU A 1 96 ? -6.393 16.128 -8.678 1.00 63.00 96 GLU A O 1
ATOM 798 N N . HIS A 1 97 ? -6.992 15.841 -6.531 1.00 59.25 97 HIS A N 1
ATOM 799 C CA . HIS A 1 97 ? -8.272 15.220 -6.834 1.00 59.25 97 HIS A CA 1
ATOM 800 C C . HIS A 1 97 ? -9.248 16.303 -7.301 1.00 59.25 97 HIS A C 1
ATOM 802 O O . HIS A 1 97 ? -9.580 17.205 -6.535 1.00 59.25 97 HIS A O 1
ATOM 808 N N . ILE A 1 98 ? -9.711 16.217 -8.547 1.00 60.62 98 ILE A N 1
ATOM 809 C CA . ILE A 1 98 ? -10.821 17.038 -9.033 1.00 60.62 98 ILE A CA 1
ATOM 810 C C . ILE A 1 98 ? -12.105 16.353 -8.562 1.00 60.62 98 ILE A C 1
ATOM 812 O O . ILE A 1 98 ? -12.472 15.304 -9.091 1.00 60.62 98 ILE A O 1
ATOM 816 N N . ASP A 1 99 ? -12.774 16.930 -7.561 1.00 55.53 99 ASP A N 1
ATOM 817 C CA . ASP A 1 99 ? -14.121 16.518 -7.160 1.00 55.53 99 ASP A CA 1
ATOM 818 C C . ASP A 1 99 ? -15.100 16.888 -8.283 1.00 55.53 99 ASP A C 1
ATOM 820 O O . ASP A 1 99 ? -15.673 17.977 -8.320 1.00 55.53 99 ASP A O 1
ATOM 824 N N . VAL A 1 100 ? -15.276 15.986 -9.247 1.00 60.59 100 VAL A N 1
ATOM 825 C CA . VAL A 1 100 ? -16.410 16.057 -10.167 1.00 60.59 100 VAL A CA 1
ATOM 826 C C . VAL A 1 100 ? -17.655 15.715 -9.353 1.00 60.59 100 VAL A C 1
ATOM 828 O O . VAL A 1 100 ? -17.878 14.556 -9.010 1.00 60.59 100 VAL A O 1
ATOM 831 N N . LEU A 1 101 ? -18.433 16.743 -9.008 1.00 53.72 101 LEU A N 1
ATOM 832 C CA . LEU A 1 101 ? -19.778 16.645 -8.439 1.00 53.72 101 LEU A CA 1
ATOM 833 C C . LEU A 1 101 ? -20.697 15.919 -9.437 1.00 53.72 101 LEU A C 1
ATOM 835 O O . LEU A 1 101 ? -21.418 16.551 -10.203 1.00 53.72 101 LEU A O 1
ATOM 839 N N . PHE A 1 102 ? -20.639 14.591 -9.469 1.00 51.56 102 PHE A N 1
ATOM 840 C CA . PHE A 1 102 ? -21.695 13.766 -10.043 1.00 51.56 102 PHE A CA 1
ATOM 841 C C . PHE A 1 102 ? -22.512 13.189 -8.888 1.00 51.56 102 PHE A C 1
ATOM 843 O O . PHE A 1 102 ? -22.028 12.375 -8.105 1.00 51.56 102 PHE A O 1
ATOM 850 N N . ASP A 1 103 ? -23.735 13.700 -8.769 1.00 56.59 103 ASP A N 1
ATOM 851 C CA . ASP A 1 103 ? -24.759 13.271 -7.822 1.00 56.59 103 ASP A CA 1
ATOM 852 C C . ASP A 1 103 ? -25.200 11.815 -8.069 1.00 56.59 103 ASP A C 1
ATOM 854 O O . ASP A 1 103 ? -25.247 11.357 -9.212 1.00 56.59 103 ASP A O 1
ATOM 858 N N . ALA A 1 104 ? -25.626 11.158 -6.982 1.00 54.22 104 ALA A N 1
ATOM 859 C CA . ALA A 1 104 ? -26.375 9.890 -6.915 1.00 54.22 104 ALA A CA 1
ATOM 860 C C . ALA A 1 104 ? -25.608 8.545 -6.923 1.00 54.22 104 ALA A C 1
ATOM 862 O O . ALA A 1 104 ? -26.114 7.546 -7.433 1.00 54.22 104 ALA A O 1
ATOM 863 N N . GLU A 1 105 ? -24.449 8.463 -6.270 1.00 58.59 105 GLU A N 1
ATOM 864 C CA . GLU A 1 105 ? -23.932 7.186 -5.737 1.00 58.59 105 GLU A CA 1
ATOM 865 C C . GLU A 1 105 ? -24.364 7.033 -4.265 1.00 58.59 105 GLU A C 1
ATOM 867 O O . GLU A 1 105 ? -24.492 8.061 -3.587 1.00 58.59 105 GLU A O 1
ATOM 872 N N . PRO A 1 106 ? -24.573 5.805 -3.735 1.00 58.50 106 PRO A N 1
ATOM 873 C CA . PRO A 1 106 ? -24.730 5.606 -2.294 1.00 58.50 106 PRO A CA 1
ATOM 874 C C . PRO A 1 106 ? -23.579 6.335 -1.624 1.00 58.50 106 PRO A C 1
ATOM 876 O O . PRO A 1 106 ? -22.409 6.099 -1.954 1.00 58.50 106 PRO A O 1
ATOM 879 N N . THR A 1 107 ? -23.908 7.306 -0.771 1.00 75.69 107 THR A N 1
ATOM 880 C CA . THR A 1 107 ? -22.886 8.183 -0.207 1.00 75.69 107 THR A CA 1
ATOM 881 C C . THR A 1 107 ? -21.809 7.279 0.387 1.00 75.69 107 THR A C 1
ATOM 883 O O . THR A 1 107 ? -22.125 6.292 1.042 1.00 75.69 107 THR A O 1
ATOM 886 N N . ALA A 1 108 ? -20.519 7.524 0.129 1.00 77.62 108 ALA A N 1
ATOM 887 C CA . ALA A 1 108 ? -19.441 6.663 0.648 1.00 77.62 108 ALA A CA 1
ATOM 888 C C . ALA A 1 108 ? -19.545 6.433 2.177 1.00 77.62 108 ALA A C 1
ATOM 890 O O . ALA A 1 108 ? -18.963 5.503 2.733 1.00 77.62 108 ALA A O 1
ATOM 891 N N . GLU A 1 109 ? -20.305 7.304 2.838 1.00 83.00 109 GLU A N 1
ATOM 892 C CA . GLU A 1 109 ? -20.902 7.160 4.154 1.00 83.00 109 GLU A CA 1
ATOM 893 C C . GLU A 1 109 ? -21.738 5.888 4.370 1.00 83.00 109 GLU A C 1
ATOM 895 O O . GLU A 1 109 ? -21.409 5.116 5.262 1.00 83.00 109 GLU A O 1
ATOM 900 N N . GLU A 1 110 ? -22.769 5.631 3.569 1.00 86.94 110 GLU A N 1
ATOM 901 C CA . GLU A 1 110 ? -23.648 4.458 3.668 1.00 86.94 110 GLU A CA 1
ATOM 902 C C . GLU A 1 110 ? -22.865 3.148 3.549 1.00 86.94 110 GLU A C 1
ATOM 904 O O . GLU A 1 110 ? -23.027 2.245 4.371 1.00 86.94 110 GLU A O 1
ATOM 909 N N . ILE A 1 111 ? -21.948 3.059 2.578 1.00 88.44 111 ILE A N 1
ATOM 910 C CA . ILE A 1 111 ? -21.078 1.883 2.418 1.00 88.44 111 ILE A CA 1
ATOM 911 C C . ILE A 1 111 ? -20.215 1.703 3.672 1.00 88.44 111 ILE A C 1
ATOM 913 O O . ILE A 1 111 ? -20.051 0.589 4.177 1.00 88.44 111 ILE A O 1
ATOM 917 N N . ARG A 1 112 ? -19.666 2.803 4.201 1.00 90.19 112 ARG A N 1
ATOM 918 C CA . ARG A 1 112 ? -18.855 2.773 5.418 1.00 90.19 112 ARG A CA 1
ATOM 919 C C . ARG A 1 112 ? -19.667 2.310 6.624 1.00 90.19 112 ARG A C 1
ATOM 921 O O . ARG A 1 112 ? -19.188 1.453 7.362 1.00 90.19 112 ARG A O 1
ATOM 928 N N . GLN A 1 113 ? -20.884 2.822 6.786 1.00 89.62 113 GLN A N 1
ATOM 929 C CA . GLN A 1 113 ? -21.795 2.460 7.869 1.00 89.62 113 GLN A CA 1
ATOM 930 C C . GLN A 1 113 ? -22.196 0.988 7.802 1.00 89.62 113 GLN A C 1
ATOM 932 O O . GLN A 1 113 ? -22.117 0.296 8.816 1.00 89.62 113 GLN A O 1
ATOM 937 N N . ALA A 1 114 ? -22.535 0.478 6.617 1.00 90.31 114 ALA A N 1
ATOM 938 C CA . ALA A 1 114 ? -22.864 -0.931 6.425 1.00 90.31 114 ALA A CA 1
ATOM 939 C C . ALA A 1 114 ? -21.691 -1.853 6.808 1.00 90.31 114 ALA A C 1
ATOM 941 O O . ALA A 1 114 ? -21.878 -2.831 7.534 1.00 90.31 114 ALA A O 1
ATOM 942 N N . ILE A 1 115 ? -20.466 -1.518 6.383 1.00 89.56 115 ILE A N 1
ATOM 943 C CA . ILE A 1 115 ? -19.261 -2.287 6.734 1.00 89.56 115 ILE A CA 1
ATOM 944 C C . ILE A 1 115 ? -18.959 -2.183 8.233 1.00 89.56 115 ILE A C 1
ATOM 946 O O . ILE A 1 115 ? -18.638 -3.190 8.862 1.00 89.56 115 ILE A O 1
ATOM 950 N N . ALA A 1 116 ? -19.065 -0.990 8.821 1.00 91.00 116 ALA A N 1
ATOM 951 C CA . ALA A 1 116 ? -18.828 -0.779 10.246 1.00 91.00 116 ALA A CA 1
ATOM 952 C C . ALA A 1 116 ? -19.808 -1.593 11.101 1.00 91.00 116 ALA A C 1
ATOM 95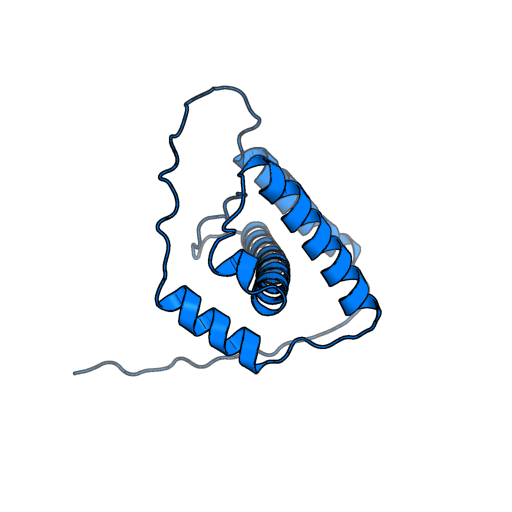4 O O . ALA A 1 116 ? -19.395 -2.256 12.050 1.00 91.00 116 ALA A O 1
ATOM 955 N N . HIS A 1 117 ? -21.084 -1.609 10.717 1.00 91.44 117 HIS A N 1
ATOM 956 C CA . HIS A 1 117 ? -22.110 -2.421 11.355 1.00 91.44 117 HIS A CA 1
ATOM 957 C C . HIS A 1 117 ? -21.817 -3.922 11.226 1.00 91.44 117 HIS A C 1
ATOM 959 O O . HIS A 1 117 ? -21.842 -4.627 12.228 1.00 91.44 117 HIS A O 1
ATOM 965 N N . TYR A 1 118 ? -21.456 -4.405 10.031 1.00 91.00 118 TYR A N 1
ATOM 966 C CA . TYR A 1 118 ? -21.083 -5.809 9.821 1.00 91.00 118 TYR A CA 1
ATOM 967 C C . TYR A 1 118 ? -19.901 -6.244 10.702 1.00 91.00 118 TYR A C 1
ATOM 969 O O . TYR A 1 118 ? -19.982 -7.272 11.369 1.00 91.00 118 TYR A O 1
ATOM 977 N N . ILE A 1 119 ? -18.835 -5.436 10.758 1.00 89.25 119 ILE A N 1
ATOM 978 C CA . ILE A 1 119 ? -17.661 -5.691 11.614 1.00 89.25 119 ILE A CA 1
ATOM 979 C C . ILE A 1 119 ? -18.046 -5.656 13.103 1.00 89.25 119 ILE A C 1
ATOM 981 O O . ILE A 1 119 ? -17.510 -6.416 13.903 1.00 89.25 119 ILE A O 1
ATOM 985 N N . GLY A 1 120 ? -18.980 -4.784 13.493 1.00 85.19 120 GLY A N 1
ATOM 986 C CA . GLY A 1 120 ? -19.520 -4.755 14.853 1.00 85.19 120 GLY A CA 1
ATOM 987 C C . GLY A 1 120 ? -20.352 -5.994 15.203 1.00 85.19 120 GLY A C 1
ATOM 988 O O . GLY A 1 120 ? -20.309 -6.447 16.344 1.00 85.19 120 GLY A O 1
ATOM 989 N N . MET A 1 121 ? -21.080 -6.547 14.228 1.00 79.38 121 MET A N 1
ATOM 990 C CA . MET A 1 121 ? -21.922 -7.739 14.374 1.00 79.38 121 MET A CA 1
ATOM 991 C C . MET A 1 121 ? -21.122 -9.039 14.467 1.00 79.38 121 MET A C 1
ATOM 993 O O . MET A 1 121 ? -21.513 -9.916 15.235 1.00 79.38 121 MET A O 1
ATOM 997 N N . SER A 1 122 ? -20.041 -9.184 13.691 1.00 70.62 122 SER A N 1
ATOM 998 C CA . SER A 1 122 ? -19.266 -10.432 13.631 1.00 70.62 122 SER A CA 1
ATOM 999 C C . SER A 1 122 ? -18.682 -10.828 14.990 1.00 70.62 122 SER A C 1
ATOM 1001 O O . SER A 1 122 ? -18.727 -11.997 15.346 1.00 70.62 122 SER A O 1
ATOM 1003 N N . ASP A 1 123 ? -18.261 -9.858 15.805 1.00 60.44 123 ASP A N 1
ATOM 1004 C CA . ASP A 1 123 ? -17.722 -10.133 17.146 1.00 60.44 123 ASP A CA 1
ATOM 1005 C C . ASP A 1 123 ? -18.797 -10.581 18.156 1.00 60.44 123 ASP A C 1
ATOM 1007 O O . ASP A 1 123 ? -18.486 -11.282 19.116 1.00 60.44 123 ASP A O 1
ATOM 1011 N N . ASN A 1 124 ? -20.068 -10.198 17.971 1.00 55.28 124 ASN A N 1
ATOM 1012 C CA . ASN A 1 124 ? -21.146 -10.601 18.887 1.00 55.28 124 ASN A CA 1
ATOM 1013 C C . ASN A 1 124 ? -21.529 -12.083 18.730 1.00 55.28 124 ASN A C 1
ATOM 1015 O O . ASN A 1 124 ? -22.187 -12.635 19.610 1.00 55.28 124 ASN A O 1
ATOM 1019 N N . LEU A 1 125 ? -21.133 -12.721 17.624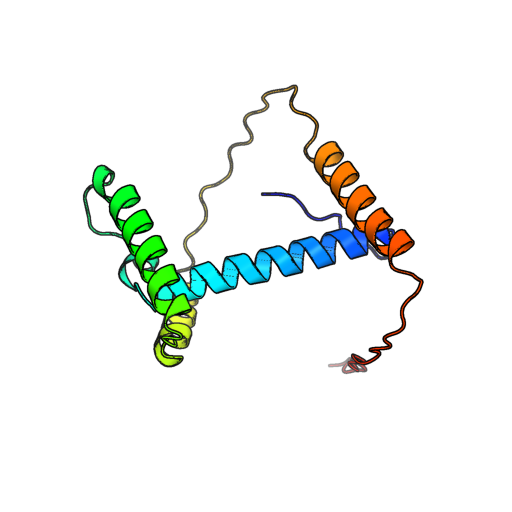 1.00 53.06 125 LEU A N 1
ATOM 1020 C CA . LEU A 1 125 ? -21.344 -14.149 17.373 1.00 53.06 125 LEU A CA 1
ATOM 1021 C C . LEU A 1 125 ? -20.167 -15.014 17.856 1.00 53.06 125 LEU A C 1
ATOM 1023 O O . LEU A 1 125 ? -20.368 -16.196 18.123 1.00 53.06 125 LEU A O 1
ATOM 1027 N N . ASP A 1 126 ? -18.987 -14.417 18.051 1.00 51.44 126 ASP A N 1
ATOM 1028 C CA . ASP A 1 126 ? -17.756 -15.105 18.468 1.00 51.44 126 ASP A CA 1
ATOM 1029 C C . ASP A 1 126 ? -17.491 -15.012 19.992 1.00 51.44 126 ASP A C 1
ATOM 1031 O O . ASP A 1 126 ? -16.504 -15.540 20.499 1.00 51.44 126 ASP A O 1
ATOM 1035 N N . GLY A 1 127 ? -18.397 -14.391 20.760 1.00 42.31 127 GLY A N 1
ATOM 1036 C CA . GLY A 1 127 ? -18.285 -14.155 22.211 1.00 42.31 127 GLY A CA 1
ATOM 1037 C C . GLY A 1 127 ? -18.402 -15.382 23.134 1.00 42.31 127 GLY A C 1
ATOM 1038 O O . GLY A 1 127 ? -18.632 -15.217 24.330 1.00 42.31 127 GLY A O 1
ATOM 1039 N N . ALA A 1 128 ? -18.244 -16.601 22.616 1.00 39.72 128 ALA A N 1
ATOM 1040 C CA . ALA A 1 128 ? -18.184 -17.835 23.401 1.00 39.72 128 ALA A CA 1
ATOM 1041 C C . ALA A 1 128 ? -16.878 -18.597 23.110 1.00 39.72 128 ALA A C 1
ATOM 1043 O O . ALA A 1 128 ? -16.893 -19.715 22.604 1.00 39.72 128 ALA A O 1
ATOM 1044 N N . GLY A 1 129 ? -15.731 -17.978 23.396 1.00 33.50 129 GLY A N 1
ATOM 1045 C CA . GLY A 1 129 ? -14.422 -18.616 23.231 1.00 33.50 129 GLY A CA 1
ATOM 1046 C C . GLY A 1 129 ? -13.270 -17.683 23.594 1.00 33.50 129 GLY A C 1
ATOM 1047 O O . GLY A 1 129 ? -12.881 -16.841 22.800 1.00 33.50 129 GLY A O 1
ATOM 1048 N N . GLU A 1 130 ? -12.774 -17.839 24.817 1.00 42.84 130 GLU A N 1
ATOM 1049 C CA . GLU A 1 130 ? -11.699 -17.110 25.505 1.00 42.84 130 GLU A CA 1
ATOM 1050 C C . GLU A 1 130 ? -10.449 -16.720 24.691 1.00 42.84 130 GLU A C 1
ATOM 1052 O O . GLU A 1 130 ? -9.980 -17.454 23.821 1.00 42.84 130 GLU A O 1
ATOM 1057 N N . GLY A 1 131 ? -9.823 -15.609 25.107 1.00 32.28 131 GLY A N 1
ATOM 1058 C CA . GLY A 1 131 ? -8.438 -15.282 24.763 1.00 32.28 131 GLY A C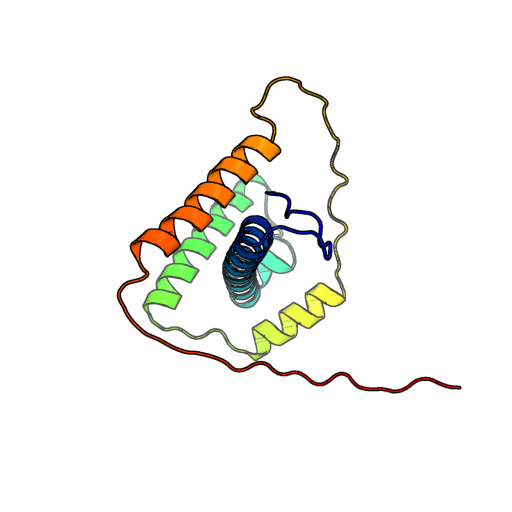A 1
ATOM 1059 C C . GLY A 1 131 ? -8.034 -13.844 25.086 1.00 32.28 131 GLY A C 1
ATOM 1060 O O . GLY A 1 131 ? -7.943 -13.018 24.185 1.00 32.28 131 GLY A O 1
ATOM 1061 N N . ASP A 1 132 ? -7.795 -13.559 26.367 1.00 34.16 132 ASP A N 1
ATOM 1062 C CA . ASP A 1 132 ? -7.104 -12.365 26.872 1.00 34.16 132 ASP A CA 1
ATOM 1063 C C . ASP A 1 132 ? -5.840 -12.031 26.052 1.00 34.16 132 ASP A C 1
ATOM 1065 O O . ASP A 1 132 ? -4.983 -12.888 25.829 1.00 34.16 132 ASP A O 1
ATOM 1069 N N . PHE A 1 133 ? -5.715 -10.773 25.626 1.00 39.41 133 PHE A N 1
ATOM 1070 C CA . PHE A 1 133 ? -4.408 -10.167 25.385 1.00 39.41 133 PHE A CA 1
ATOM 1071 C C . PHE A 1 133 ? -4.469 -8.667 25.679 1.00 39.41 133 PHE A C 1
ATOM 1073 O O . PHE A 1 133 ? -4.463 -7.808 24.793 1.00 39.41 133 PHE A O 1
ATOM 1080 N N . SER A 1 134 ? -4.556 -8.359 26.969 1.00 36.09 134 SER A N 1
ATOM 1081 C CA . SER A 1 134 ? -3.936 -7.157 27.513 1.00 36.09 134 SER A CA 1
ATOM 1082 C C . SER A 1 134 ? -2.429 -7.171 27.209 1.00 36.09 134 SER A C 1
ATOM 1084 O O . SER A 1 134 ? -1.754 -8.152 27.476 1.00 36.09 134 SER A O 1
ATOM 1086 N N . VAL A 1 135 ? -1.934 -6.114 26.561 1.00 34.84 135 VAL A N 1
ATOM 1087 C CA . VAL A 1 135 ? -0.651 -5.410 26.781 1.00 34.84 135 VAL A CA 1
ATOM 1088 C C . VAL A 1 135 ? -0.503 -4.449 25.607 1.00 34.84 135 VAL A C 1
ATOM 1090 O O . VAL A 1 135 ? -0.173 -4.859 24.503 1.00 34.84 135 VAL A O 1
ATOM 1093 N N . TYR A 1 136 ? -0.784 -3.175 25.856 1.00 32.59 136 TYR A N 1
ATOM 1094 C CA . TYR A 1 136 ? 0.096 -2.060 25.504 1.00 32.59 136 TYR A CA 1
ATOM 1095 C C . TYR A 1 136 ? -0.337 -0.898 26.402 1.00 32.59 136 TYR A C 1
ATOM 1097 O O . TYR A 1 136 ? -1.070 -0.003 25.988 1.00 32.59 136 TYR A O 1
ATOM 1105 N N . GLU A 1 137 ? 0.090 -0.967 27.666 1.00 33.81 137 GLU A N 1
ATOM 1106 C CA . GLU A 1 137 ? 0.486 0.254 28.357 1.00 33.81 137 GLU A CA 1
ATOM 1107 C C . GLU A 1 137 ? 1.705 0.803 27.613 1.00 33.81 137 GLU A C 1
ATOM 1109 O O . GLU A 1 137 ? 2.681 0.091 27.366 1.00 33.81 137 GLU A O 1
ATOM 1114 N N . GLY A 1 138 ? 1.595 2.048 27.178 1.00 34.28 138 GLY A N 1
ATOM 1115 C CA . GLY A 1 138 ? 2.706 2.864 26.733 1.00 34.28 138 GLY A CA 1
ATOM 1116 C C . GLY A 1 138 ? 2.572 4.175 27.476 1.00 34.28 138 GLY A C 1
ATOM 1117 O O . GLY A 1 138 ? 1.748 5.004 27.096 1.00 34.28 138 GLY A O 1
ATOM 1118 N N . ASP A 1 139 ? 3.321 4.276 28.569 1.00 34.41 139 ASP A N 1
ATOM 1119 C CA . ASP A 1 139 ? 3.587 5.499 29.309 1.00 34.41 139 ASP A CA 1
ATOM 1120 C C . ASP A 1 139 ? 3.920 6.649 28.351 1.00 34.41 139 ASP A C 1
ATOM 1122 O O . ASP A 1 139 ? 4.827 6.533 27.528 1.00 34.41 139 ASP A O 1
ATOM 1126 N N . ASP A 1 140 ? 3.226 7.773 28.504 1.00 40.97 140 ASP A N 1
ATOM 1127 C CA . ASP A 1 140 ? 3.733 9.077 28.080 1.00 40.97 140 ASP A CA 1
ATOM 1128 C C . ASP A 1 140 ? 3.362 10.097 29.162 1.00 40.97 140 ASP A C 1
ATOM 1130 O O . ASP A 1 140 ? 2.425 10.888 29.048 1.00 40.97 140 ASP A O 1
ATOM 1134 N N . ASN A 1 141 ? 4.055 9.976 30.297 1.00 35.66 141 ASN A N 1
ATOM 1135 C CA . ASN A 1 141 ? 4.123 11.011 31.316 1.00 35.66 141 ASN A CA 1
ATOM 1136 C C . ASN A 1 141 ? 5.401 11.822 31.092 1.00 35.66 141 ASN A C 1
ATOM 1138 O O . ASN A 1 141 ? 6.482 11.386 31.474 1.00 35.66 141 ASN A O 1
ATOM 1142 N N . GLY A 1 142 ? 5.211 13.032 30.568 1.00 32.78 142 GLY A N 1
ATOM 1143 C CA . GLY A 1 142 ? 5.933 14.224 30.997 1.00 32.78 142 GLY A CA 1
ATOM 1144 C C . GLY A 1 142 ? 7.287 14.484 30.349 1.00 32.78 142 GLY A C 1
ATOM 1145 O O . GLY A 1 142 ? 8.285 13.887 30.723 1.00 32.78 142 GLY A O 1
ATOM 1146 N N . GLU A 1 143 ? 7.337 15.540 29.540 1.00 37.28 143 GLU A N 1
ATOM 1147 C CA . GLU A 1 143 ? 8.184 16.683 29.891 1.00 37.28 143 GLU A CA 1
ATOM 1148 C C . GLU A 1 143 ? 7.581 17.981 29.323 1.00 37.28 143 GLU A C 1
ATOM 1150 O O . GLU A 1 143 ? 7.432 18.178 28.118 1.00 37.28 143 GLU A O 1
ATOM 1155 N N . GLU A 1 144 ? 7.173 18.842 30.253 1.00 41.78 144 GLU A N 1
ATOM 1156 C CA . GLU A 1 144 ? 6.761 20.230 30.081 1.00 41.78 144 GLU A CA 1
ATOM 1157 C C . GLU A 1 144 ? 7.919 21.115 30.585 1.00 41.78 144 GLU A C 1
ATOM 1159 O O . GLU A 1 144 ? 8.525 20.791 31.605 1.00 41.78 144 GLU A O 1
ATOM 1164 N N . SER A 1 145 ? 8.141 22.267 29.934 1.00 38.91 145 SER A N 1
ATOM 1165 C CA . SER A 1 145 ? 9.114 23.339 30.266 1.00 38.91 145 SER A CA 1
ATOM 1166 C C . SER A 1 145 ? 10.573 23.037 29.874 1.00 38.91 145 SER A C 1
ATOM 1168 O O . SER A 1 145 ? 11.127 22.015 30.244 1.00 38.91 145 SER A O 1
ATOM 1170 N N . THR A 1 146 ? 11.313 23.883 29.153 1.00 39.69 146 THR A N 1
ATOM 1171 C CA . THR A 1 146 ? 11.339 25.355 29.058 1.00 39.69 146 THR A CA 1
ATOM 1172 C C . THR A 1 146 ? 11.977 25.757 27.727 1.00 39.69 146 THR A C 1
ATOM 1174 O O . THR A 1 146 ? 12.820 24.972 27.237 1.00 39.69 146 THR A O 1
#

pLDDT: mean 76.09, std 19.18, range [32.28, 95.06]

InterPro domains:
  IPR027806 Harbinger transposase-derived nuclease domain [PF13359] (11-66)